Protein AF-A0A699ZS98-F1 (afdb_monomer_lite)

pLDDT: mean 87.46, std 11.77, range [42.22, 98.5]

Organism: Haematococcus lacustris (NCBI:txid44745)

InterPro domains:
  IPR004113 FAD-binding oxidoreductase/transferase, type 4, C-terminal [PF02913] (3-60)
  IPR016164 FAD-linked oxidase-like, C-terminal [SSF55103] (9-68)
  IPR016171 Vanillyl-alcohol oxidase, C-terminal subdomain 2 [G3DSA:1.10.45.10] (22-61)

Sequence (121 aa):
MMEEMCYIVATKHSGSLKGEHGTGRNVAPFVEMEWGNKAYGLMWELKELFDPDFVLNPGVILNKDPDVHIKNLKPSPAASAIVNSNCPSRDVTLTPRQRIAVYREMHRLNTLPDASSAEKT

Secondary structure (DSSP, 8-state):
-HHHHHIIIIIIS---S-SSS--HHHHGGGHHHHHHHHHHHHHHHHHHHH-TT--SSTTSSS-S-TTHHHHTPPP-----TT--S--TTTTTSS-HHHHHHHHHHHHHHHTSPPGGGTT--

Foldseek 3Di:
DLVVVLCCACPVPVHDPDDPDACFLQNQLSVCSNCPPVRLVVVVVVCCVVPVVCPPPHNTNHHPDNCSNPPDDDDQDALDPPQDQDDPCCPVDPHSVVSSVVSRVVVVVVPDPDPVVVPPD

Radius of gyration: 21.03 Å; chains: 1; bounding box: 42×52×54 Å

Structure (mmCIF, N/CA/C/O backbone):
data_AF-A0A699ZS98-F1
#
_entry.id   AF-A0A699ZS98-F1
#
loop_
_atom_site.group_PDB
_atom_site.id
_atom_site.type_symbol
_atom_site.label_atom_id
_atom_site.label_alt_id
_atom_site.label_comp_id
_atom_site.label_asym_id
_atom_site.label_entity_id
_atom_site.label_seq_id
_atom_site.pdbx_PDB_ins_code
_atom_site.Cartn_x
_atom_site.Cartn_y
_atom_site.Cartn_z
_atom_site.occupancy
_atom_site.B_iso_or_equiv
_atom_site.auth_seq_id
_atom_site.auth_comp_id
_atom_site.auth_asym_id
_atom_site.auth_atom_id
_atom_site.pdbx_PDB_model_num
ATOM 1 N N . MET A 1 1 ? 14.593 5.433 5.232 1.00 82.44 1 MET A N 1
ATOM 2 C CA . MET A 1 1 ? 14.177 6.445 4.231 1.00 82.44 1 MET A CA 1
ATOM 3 C C . MET A 1 1 ? 12.662 6.659 4.220 1.00 82.44 1 MET A C 1
ATOM 5 O O . MET A 1 1 ? 12.256 7.792 4.421 1.00 82.44 1 MET A O 1
ATOM 9 N N . MET A 1 2 ? 11.819 5.628 4.029 1.00 91.44 2 MET A N 1
ATOM 10 C CA . MET A 1 2 ? 10.350 5.809 4.053 1.00 91.44 2 MET A CA 1
ATOM 11 C C . MET A 1 2 ? 9.815 6.281 5.409 1.00 91.44 2 MET A C 1
ATOM 13 O O . MET A 1 2 ? 9.041 7.229 5.452 1.00 91.44 2 MET A O 1
ATOM 17 N N . GLU A 1 3 ? 10.258 5.663 6.502 1.00 93.75 3 GLU A N 1
ATOM 18 C CA . GLU A 1 3 ? 9.829 6.018 7.860 1.00 93.75 3 GLU A CA 1
ATOM 19 C C . GLU A 1 3 ? 10.124 7.483 8.211 1.00 93.75 3 GLU A C 1
ATOM 21 O O . GLU A 1 3 ? 9.237 8.206 8.651 1.00 93.75 3 GLU A O 1
ATOM 26 N N . GLU A 1 4 ? 11.341 7.952 7.929 1.00 95.88 4 GLU A N 1
ATOM 27 C CA . GLU A 1 4 ? 11.744 9.345 8.152 1.00 95.88 4 GLU A CA 1
ATOM 28 C C . GLU A 1 4 ? 10.905 10.330 7.325 1.00 95.88 4 GLU A C 1
ATOM 30 O O . GLU A 1 4 ? 10.455 11.351 7.845 1.00 95.88 4 GLU A O 1
ATOM 3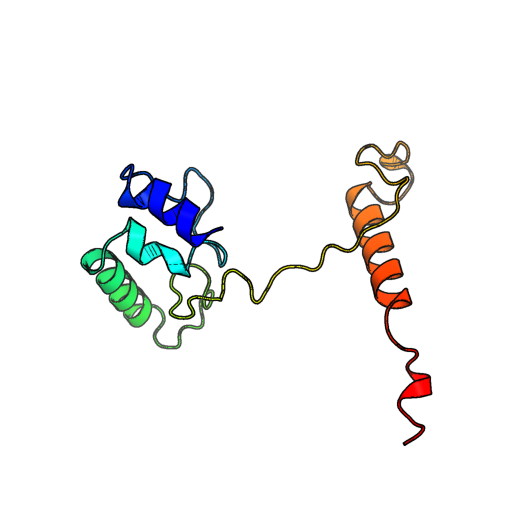5 N N . MET A 1 5 ? 10.637 10.009 6.054 1.00 95.12 5 MET A N 1
ATOM 36 C CA . MET A 1 5 ? 9.749 10.814 5.213 1.00 95.12 5 MET A CA 1
ATOM 37 C C . MET A 1 5 ? 8.336 10.869 5.805 1.00 95.12 5 MET A C 1
ATOM 39 O O . MET A 1 5 ? 7.771 11.956 5.930 1.00 95.12 5 MET A O 1
ATOM 43 N N . CYS A 1 6 ? 7.796 9.724 6.234 1.00 96.12 6 CYS A N 1
ATOM 44 C CA . CYS A 1 6 ? 6.471 9.663 6.843 1.00 96.12 6 CYS A CA 1
ATOM 45 C C . CYS A 1 6 ? 6.414 10.475 8.140 1.00 96.12 6 CYS A C 1
ATOM 47 O O . CYS A 1 6 ? 5.468 11.229 8.333 1.00 96.12 6 CYS A O 1
ATOM 49 N N . TYR A 1 7 ? 7.451 10.406 8.977 1.00 97.00 7 TYR A N 1
ATOM 50 C CA . TYR A 1 7 ? 7.553 11.210 10.193 1.00 97.00 7 TYR A CA 1
ATOM 51 C C . TYR A 1 7 ? 7.568 12.714 9.894 1.00 97.00 7 TYR A C 1
ATOM 53 O O . TYR A 1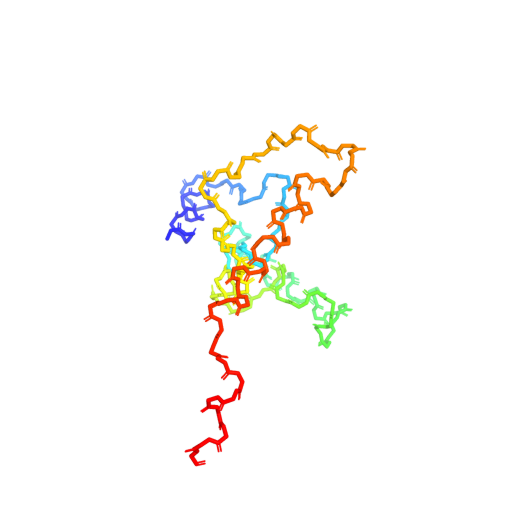 7 ? 6.838 13.485 10.520 1.00 97.00 7 TYR A O 1
ATOM 61 N N . ILE A 1 8 ? 8.372 13.150 8.918 1.00 97.62 8 ILE A N 1
ATOM 62 C CA . ILE A 1 8 ? 8.441 14.563 8.526 1.00 97.62 8 ILE A CA 1
ATOM 63 C C . ILE A 1 8 ? 7.067 15.046 8.048 1.00 97.62 8 ILE A C 1
ATOM 65 O O . ILE A 1 8 ? 6.607 16.104 8.471 1.00 97.62 8 ILE A O 1
ATOM 69 N N . VAL A 1 9 ? 6.396 14.278 7.193 1.00 96.94 9 VAL A N 1
ATOM 70 C CA . VAL A 1 9 ? 5.101 14.678 6.634 1.00 96.94 9 VAL A CA 1
ATOM 71 C C . VAL A 1 9 ? 3.995 14.596 7.687 1.00 96.94 9 VAL A C 1
ATOM 73 O O . VAL A 1 9 ? 3.407 15.624 8.011 1.00 96.94 9 VAL A O 1
ATOM 76 N N . ALA A 1 10 ? 3.730 13.413 8.244 1.00 96.56 10 ALA A N 1
ATOM 77 C CA . ALA A 1 10 ? 2.568 13.156 9.094 1.00 96.56 10 ALA A CA 1
ATOM 78 C C . ALA A 1 10 ? 2.710 13.724 10.507 1.00 96.56 10 ALA A C 1
ATOM 80 O O . ALA A 1 10 ? 1.744 14.234 11.063 1.00 96.56 10 ALA A O 1
ATOM 81 N N . THR A 1 11 ? 3.903 13.655 11.102 1.00 96.06 11 THR A N 1
ATOM 82 C CA . THR A 1 11 ? 4.100 14.056 12.502 1.00 96.06 11 THR A CA 1
ATOM 83 C C . THR A 1 11 ? 4.645 15.472 12.620 1.00 96.06 11 THR A C 1
ATOM 85 O O . THR A 1 11 ? 4.081 16.289 13.340 1.00 96.06 11 THR A O 1
ATOM 88 N N . LYS A 1 12 ? 5.737 15.796 11.917 1.00 97.75 12 LYS A N 1
ATOM 89 C CA . LYS A 1 12 ? 6.389 17.109 12.054 1.00 97.75 12 LYS A CA 1
ATOM 90 C C . LYS A 1 12 ? 5.583 18.235 11.404 1.00 97.75 12 LYS A C 1
ATOM 92 O O . LYS A 1 12 ? 5.584 19.352 11.917 1.00 97.75 12 LYS A O 1
ATOM 97 N N . HIS A 1 13 ? 4.930 17.956 10.278 1.00 97.38 13 HIS A N 1
ATOM 98 C CA . HIS A 1 13 ? 4.182 18.956 9.515 1.00 97.38 13 HIS A CA 1
ATOM 99 C C . HIS A 1 13 ? 2.667 18.725 9.495 1.00 97.38 13 HIS A C 1
ATOM 101 O O . HIS A 1 13 ? 1.963 19.526 8.884 1.00 97.38 13 HIS A O 1
ATOM 107 N N . SER A 1 14 ? 2.162 17.678 10.160 1.00 95.44 14 SER A N 1
ATOM 108 C CA . SER A 1 14 ? 0.731 17.325 10.183 1.00 95.44 14 SER A CA 1
ATOM 109 C C . SER A 1 14 ? 0.102 17.249 8.783 1.00 95.44 14 SER A C 1
ATOM 111 O O . SER A 1 14 ? -1.053 17.619 8.578 1.00 95.44 14 SER A O 1
ATOM 113 N N . GLY A 1 15 ? 0.897 16.834 7.798 1.00 95.06 15 GLY A N 1
ATOM 114 C CA . GLY A 1 15 ? 0.508 16.696 6.404 1.00 95.06 15 GLY A CA 1
ATOM 115 C C . GLY A 1 15 ? -0.060 15.315 6.092 1.00 95.06 15 GLY A C 1
ATOM 116 O O . GLY A 1 15 ? 0.127 14.357 6.838 1.00 95.06 15 GLY A O 1
ATOM 117 N N . SER A 1 16 ? -0.724 15.212 4.941 1.00 95.06 16 SER A N 1
ATOM 118 C CA . SER A 1 16 ? -1.218 13.933 4.433 1.00 95.06 16 SER A CA 1
ATOM 119 C C . SER A 1 16 ? -0.087 13.133 3.784 1.00 95.06 16 SER A C 1
ATOM 121 O O . SER A 1 16 ? 0.631 13.655 2.928 1.00 95.06 16 SER A O 1
ATOM 123 N N . LEU A 1 17 ? 0.028 11.845 4.115 1.00 94.88 17 LEU A N 1
ATOM 124 C CA . LEU A 1 17 ? 0.938 10.912 3.432 1.00 94.88 17 LEU A CA 1
ATOM 125 C C . LEU A 1 17 ? 0.466 10.596 2.005 1.00 94.88 17 LEU A C 1
ATOM 127 O O . LEU A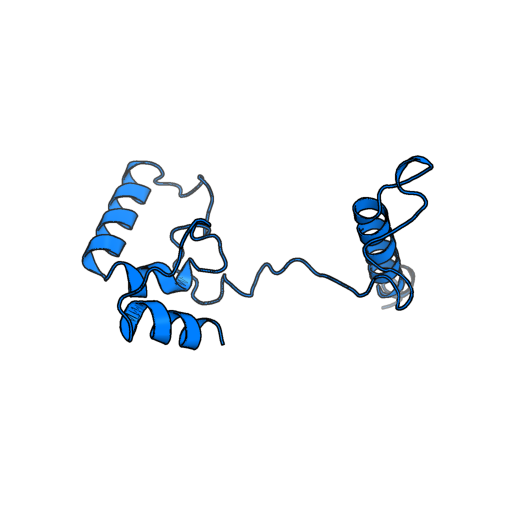 1 17 ? 1.195 9.983 1.223 1.00 94.88 17 LEU A O 1
ATOM 131 N N . LYS A 1 18 ? -0.769 10.987 1.675 1.00 92.81 18 LYS A N 1
ATOM 132 C CA . LYS A 1 18 ? -1.446 10.712 0.409 1.00 92.81 18 LYS A CA 1
ATOM 133 C C . LYS A 1 18 ? -2.139 11.973 -0.103 1.00 92.81 18 LYS A C 1
ATOM 135 O O . LYS A 1 18 ? -3.121 12.422 0.478 1.00 92.81 18 LYS A O 1
ATOM 140 N N . GLY A 1 19 ? -1.648 12.545 -1.201 1.00 86.44 19 GLY A N 1
ATOM 141 C CA . GLY A 1 19 ? -2.331 13.654 -1.881 1.00 86.44 19 GLY A CA 1
ATOM 142 C C . GLY A 1 19 ? -3.496 13.149 -2.734 1.00 86.44 19 GLY A C 1
ATOM 143 O O . GLY A 1 19 ? -4.658 13.378 -2.423 1.00 86.44 19 GLY A O 1
ATOM 144 N N . GLU A 1 20 ? -3.159 12.414 -3.795 1.00 92.56 20 GLU A N 1
ATOM 145 C CA . GLU A 1 20 ? -4.117 11.851 -4.763 1.00 92.56 20 GLU A CA 1
ATOM 146 C C . GLU A 1 20 ? -4.033 10.322 -4.880 1.00 92.56 20 GLU A C 1
ATOM 148 O O . GLU A 1 20 ? -5.008 9.649 -5.216 1.00 92.56 20 GLU A O 1
ATOM 153 N N . HIS A 1 21 ? -2.864 9.751 -4.592 1.00 85.56 21 HIS A N 1
ATOM 154 C CA . HIS A 1 21 ? -2.636 8.314 -4.639 1.00 85.56 21 HIS A CA 1
ATOM 155 C C . HIS A 1 21 ? -2.870 7.712 -3.255 1.00 85.56 21 HIS A C 1
ATOM 157 O O . HIS A 1 21 ? -2.328 8.198 -2.267 1.00 85.56 21 HIS A O 1
ATOM 163 N N . GLY A 1 22 ? -3.698 6.665 -3.187 1.00 89.56 22 GLY A N 1
ATOM 164 C CA . GLY A 1 22 ? -4.052 6.000 -1.932 1.00 89.56 22 GLY A CA 1
ATOM 165 C C . GLY A 1 22 ? -2.880 5.270 -1.265 1.00 89.56 22 GLY A C 1
ATOM 166 O O . GLY A 1 22 ? -1.758 5.257 -1.758 1.00 89.56 22 GLY A O 1
ATOM 167 N N . THR A 1 23 ? -3.165 4.616 -0.138 1.00 94.31 23 THR A N 1
ATOM 168 C CA . THR A 1 23 ? -2.161 3.988 0.734 1.00 94.31 23 THR A CA 1
ATOM 169 C C . THR A 1 23 ? -1.238 3.005 0.004 1.00 94.31 23 THR A C 1
ATOM 171 O O . THR A 1 23 ? -0.018 3.171 -0.011 1.00 94.31 23 THR A O 1
ATOM 174 N N . GLY A 1 24 ? -1.810 1.961 -0.601 1.00 94.06 24 GLY A N 1
ATOM 175 C CA . GLY A 1 24 ? -1.021 0.860 -1.147 1.00 94.06 24 GLY A CA 1
ATOM 176 C C . GLY A 1 24 ? -0.119 0.174 -0.103 1.00 94.06 24 GLY A C 1
ATOM 177 O O . GLY A 1 24 ? 0.025 0.603 1.038 1.00 94.06 24 GLY A O 1
ATOM 178 N N . ARG A 1 25 ? 0.590 -0.884 -0.506 1.00 94.38 25 ARG A N 1
ATOM 179 C CA . ARG A 1 25 ? 1.542 -1.558 0.403 1.00 94.38 25 ARG A CA 1
ATOM 180 C C . ARG A 1 25 ? 2.695 -0.651 0.842 1.00 94.38 25 ARG A C 1
ATOM 182 O O . ARG A 1 25 ? 3.276 -0.876 1.892 1.00 94.38 25 ARG A O 1
ATOM 189 N N . ASN A 1 26 ? 3.022 0.365 0.045 1.00 93.31 26 ASN A N 1
ATOM 190 C CA . ASN A 1 26 ? 4.147 1.248 0.326 1.00 93.31 26 ASN A CA 1
ATOM 191 C C . ASN A 1 26 ? 3.904 2.137 1.556 1.00 93.31 26 ASN A C 1
ATOM 193 O O . ASN A 1 26 ? 4.836 2.394 2.307 1.00 93.31 26 ASN A O 1
ATOM 197 N N . VAL A 1 27 ? 2.661 2.589 1.772 1.00 95.12 27 VAL A N 1
ATOM 198 C CA . VAL A 1 27 ? 2.319 3.482 2.893 1.00 95.12 27 VAL A CA 1
ATOM 199 C C . VAL A 1 27 ? 1.591 2.756 4.026 1.00 95.12 27 VAL A C 1
ATOM 201 O O . VAL A 1 27 ? 1.537 3.282 5.131 1.00 95.12 27 VAL A O 1
ATOM 204 N N . ALA A 1 28 ? 1.065 1.545 3.797 1.00 95.94 28 ALA A N 1
ATOM 205 C CA . ALA A 1 28 ? 0.268 0.797 4.779 1.00 95.94 28 ALA A CA 1
ATOM 206 C C . ALA A 1 28 ? 0.873 0.731 6.201 1.00 95.94 28 ALA A C 1
ATOM 208 O O . ALA A 1 28 ? 0.124 0.991 7.143 1.00 95.94 28 ALA A O 1
ATOM 209 N N . PRO A 1 29 ? 2.191 0.494 6.390 1.00 95.88 29 PRO A N 1
ATOM 210 C CA . PRO A 1 29 ? 2.811 0.493 7.723 1.00 95.88 29 PRO A CA 1
ATOM 211 C C . PRO A 1 29 ? 2.705 1.812 8.492 1.00 95.88 29 PRO A C 1
ATOM 213 O O . PRO A 1 29 ? 2.788 1.825 9.713 1.00 95.88 29 PRO A O 1
ATOM 216 N N . PHE A 1 30 ? 2.547 2.929 7.783 1.00 96.12 30 PHE A N 1
ATOM 217 C CA . PHE A 1 30 ? 2.629 4.279 8.340 1.00 96.12 30 PHE A CA 1
ATOM 218 C C . PHE A 1 30 ? 1.256 4.946 8.474 1.00 96.12 30 PHE A C 1
ATOM 220 O O . PHE A 1 30 ? 1.163 6.094 8.894 1.00 96.12 30 PHE A O 1
ATOM 227 N N . VAL A 1 31 ? 0.170 4.249 8.128 1.00 95.69 31 VAL A N 1
ATOM 228 C CA . VAL A 1 31 ? -1.187 4.816 8.166 1.00 95.69 31 VAL A CA 1
ATOM 229 C C . VAL A 1 31 ? -1.595 5.227 9.578 1.00 95.69 31 VAL A C 1
ATOM 231 O O . VAL A 1 31 ? -2.216 6.271 9.749 1.00 95.69 31 VAL A O 1
ATOM 234 N N . GLU A 1 32 ? -1.215 4.451 10.594 1.00 96.12 32 GLU A N 1
ATOM 235 C CA . GLU A 1 32 ? -1.497 4.803 11.989 1.00 96.12 32 GLU A CA 1
ATOM 236 C C . GLU A 1 32 ? -0.804 6.106 12.410 1.00 96.12 32 GLU A C 1
ATOM 238 O O . GLU A 1 32 ? -1.380 6.882 13.167 1.00 96.12 32 GLU A O 1
ATOM 243 N N . MET A 1 33 ? 0.388 6.393 11.879 1.00 95.56 33 MET A N 1
ATOM 244 C CA . MET A 1 33 ? 1.114 7.637 12.162 1.00 95.56 33 MET A CA 1
ATOM 245 C C . MET A 1 33 ? 0.341 8.872 11.683 1.00 95.56 33 MET A C 1
ATOM 247 O O . MET A 1 33 ? 0.373 9.910 12.336 1.00 95.56 33 MET A O 1
ATOM 251 N N . GLU A 1 34 ? -0.361 8.756 10.556 1.00 94.69 34 GLU A N 1
ATOM 252 C CA . GLU A 1 34 ? -1.176 9.830 9.983 1.00 94.69 34 GLU A CA 1
ATOM 253 C C . GLU A 1 34 ? -2.563 9.925 10.632 1.00 94.69 34 GLU A C 1
ATOM 255 O O . GLU A 1 34 ? -3.063 11.018 10.880 1.00 94.69 34 GLU A O 1
ATOM 260 N N . TRP A 1 35 ? -3.210 8.787 10.892 1.00 94.69 35 TRP A N 1
ATOM 261 C CA . TRP A 1 35 ? -4.594 8.744 11.383 1.00 94.69 35 TRP A CA 1
ATOM 262 C C . TRP A 1 35 ? -4.697 8.833 12.908 1.00 94.69 35 TRP A C 1
ATOM 264 O O . TRP A 1 35 ? -5.748 9.183 13.450 1.00 94.69 35 TRP A O 1
ATOM 274 N N . GLY A 1 36 ? -3.617 8.499 13.607 1.00 95.69 36 GLY A N 1
ATOM 275 C CA . GLY A 1 36 ? -3.611 8.266 15.039 1.00 95.69 36 GLY A CA 1
ATOM 276 C C . GLY A 1 36 ? -4.283 6.945 15.423 1.00 95.69 36 GLY A C 1
ATOM 277 O O . GLY A 1 36 ? -5.104 6.376 14.697 1.00 95.69 36 GLY A O 1
ATOM 278 N N . ASN A 1 37 ? -3.964 6.480 16.630 1.00 97.00 37 ASN A N 1
ATOM 279 C CA . ASN A 1 37 ? -4.388 5.175 17.134 1.00 97.00 37 ASN A CA 1
ATOM 280 C C . ASN A 1 37 ? -5.919 4.991 17.147 1.00 97.00 37 ASN A C 1
ATOM 282 O O . ASN A 1 37 ? -6.421 3.938 16.765 1.00 97.00 37 ASN A O 1
ATOM 286 N N . LYS A 1 38 ? -6.679 6.035 17.510 1.00 98.00 38 LYS A N 1
ATOM 287 C CA . LYS A 1 38 ? -8.146 5.956 17.595 1.00 98.00 38 LYS A CA 1
ATOM 288 C C . LYS A 1 38 ? -8.798 5.691 16.237 1.00 98.00 38 LYS A C 1
ATOM 290 O O . LYS A 1 38 ? -9.628 4.795 16.122 1.00 98.00 38 LYS A O 1
ATOM 295 N N . ALA A 1 39 ? -8.453 6.478 15.219 1.00 97.38 39 ALA A N 1
ATOM 296 C CA . ALA A 1 39 ? -9.046 6.310 13.897 1.00 97.38 39 ALA A CA 1
ATOM 297 C C . ALA A 1 39 ? -8.524 5.036 13.220 1.00 97.38 39 ALA A C 1
ATOM 299 O O . ALA A 1 39 ? -9.292 4.331 12.575 1.00 97.38 39 ALA A O 1
ATOM 300 N N . TYR A 1 40 ? -7.253 4.688 13.432 1.00 97.38 40 TYR A N 1
ATOM 301 C CA . TYR A 1 40 ? -6.693 3.422 12.969 1.00 97.38 40 TYR A CA 1
ATOM 302 C C . TYR A 1 40 ? -7.422 2.199 13.555 1.00 97.38 40 TYR A C 1
ATOM 304 O O . TYR A 1 40 ? -7.784 1.296 12.802 1.00 97.38 40 TYR A O 1
ATOM 312 N N . GLY A 1 41 ? -7.712 2.199 14.861 1.00 98.12 41 GLY A N 1
ATOM 313 C CA . GLY A 1 41 ? -8.482 1.144 15.529 1.00 98.12 41 GLY A CA 1
ATOM 314 C C . GLY A 1 41 ? -9.901 0.999 14.974 1.00 98.12 41 GLY A C 1
ATOM 315 O O . GLY A 1 41 ? -10.296 -0.098 14.590 1.00 98.12 41 GLY A O 1
ATOM 316 N N . LEU A 1 42 ? -10.622 2.114 14.809 1.00 98.50 42 LEU A N 1
ATOM 317 C CA . LEU A 1 42 ? -11.963 2.112 14.205 1.00 98.50 42 LEU A CA 1
ATOM 318 C C . LEU A 1 42 ? -11.970 1.515 12.790 1.00 98.50 42 LEU A C 1
ATOM 320 O O . LEU A 1 42 ? -12.912 0.828 12.401 1.00 98.50 42 LEU A O 1
ATOM 324 N N . MET A 1 43 ? -10.918 1.755 12.007 1.00 98.06 43 MET A N 1
ATOM 325 C CA . MET A 1 43 ? -10.810 1.196 10.659 1.00 98.06 43 MET A CA 1
ATOM 326 C C . MET A 1 43 ? -10.532 -0.314 10.671 1.00 98.06 43 MET A C 1
ATOM 328 O O . MET A 1 43 ? -10.983 -1.008 9.759 1.00 98.06 43 MET A O 1
ATOM 332 N N . TRP A 1 44 ? -9.845 -0.835 11.692 1.00 97.75 44 TRP A N 1
ATOM 333 C CA . TRP A 1 44 ? -9.711 -2.280 11.905 1.00 97.75 44 TRP A CA 1
ATOM 334 C C . TRP A 1 44 ? -11.032 -2.928 12.315 1.00 97.75 44 TRP A C 1
ATOM 336 O O . TRP A 1 44 ? -11.402 -3.930 11.712 1.00 97.75 44 TRP A O 1
ATOM 346 N N . GLU A 1 45 ? -11.778 -2.325 13.243 1.00 98.31 45 GLU A N 1
ATOM 347 C CA . GLU A 1 45 ? -13.121 -2.800 13.616 1.00 98.31 45 GLU A CA 1
ATOM 348 C C . GLU A 1 45 ? -14.049 -2.844 12.393 1.00 98.31 45 GLU A C 1
ATOM 350 O O . GLU A 1 45 ? -14.736 -3.834 12.143 1.00 98.31 45 GLU A O 1
ATOM 355 N N . LEU A 1 46 ? -14.016 -1.790 11.569 1.00 98.19 46 LEU A N 1
ATOM 356 C CA . LEU A 1 46 ? -14.769 -1.739 10.320 1.00 98.19 46 LEU A CA 1
ATOM 357 C C . LEU A 1 46 ? -14.340 -2.852 9.354 1.00 98.19 46 LEU A C 1
ATOM 359 O O . LEU A 1 46 ? -1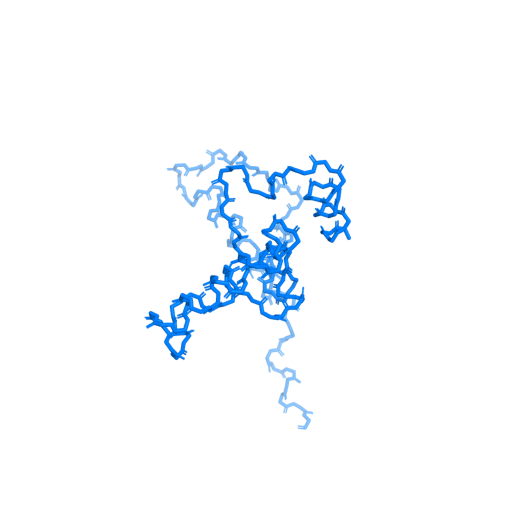5.185 -3.499 8.738 1.00 98.19 46 LEU A O 1
ATOM 363 N N . LYS A 1 47 ? -13.032 -3.089 9.208 1.00 97.81 47 LYS A N 1
ATOM 364 C CA . LYS A 1 47 ? -12.509 -4.146 8.338 1.00 97.81 47 LYS A CA 1
ATOM 365 C C . LYS A 1 47 ? -12.988 -5.524 8.791 1.00 97.81 47 LYS A C 1
ATOM 367 O O . LYS A 1 47 ? -13.424 -6.295 7.945 1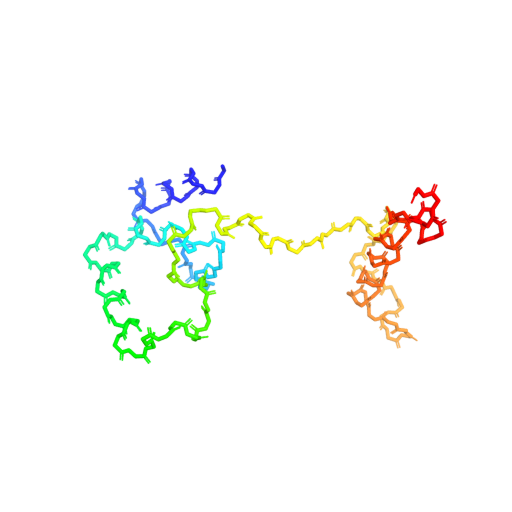.00 97.81 47 LYS A O 1
ATOM 372 N N . GLU A 1 48 ? -12.935 -5.803 10.087 1.00 97.62 48 GLU A N 1
ATOM 373 C CA . GLU A 1 48 ? -13.365 -7.074 10.678 1.00 97.62 48 GLU A CA 1
ATOM 374 C C . GLU A 1 48 ? -14.872 -7.306 10.524 1.00 97.62 48 GLU A C 1
ATOM 376 O O . GLU A 1 48 ? -15.297 -8.426 10.252 1.00 97.62 48 GLU A O 1
ATOM 381 N N . LEU A 1 49 ? -15.682 -6.248 10.620 1.00 98.31 49 LEU A N 1
ATOM 382 C CA . LEU A 1 49 ? -17.132 -6.348 10.452 1.00 98.31 49 LEU A CA 1
ATOM 383 C C . LEU A 1 49 ? -17.541 -6.707 9.014 1.00 98.31 49 LEU A C 1
ATOM 385 O O . LEU A 1 49 ? -18.490 -7.463 8.812 1.00 98.31 49 LEU A O 1
ATOM 389 N N . PHE A 1 50 ? -16.854 -6.146 8.015 1.00 98.06 50 PHE A N 1
ATOM 390 C CA . PHE A 1 50 ? -17.194 -6.332 6.599 1.00 98.06 50 PHE A CA 1
ATOM 391 C C . PHE A 1 50 ? -16.417 -7.464 5.911 1.00 98.06 50 PHE A C 1
ATOM 393 O O . PHE A 1 50 ? -16.874 -7.978 4.892 1.00 98.06 50 PHE A O 1
ATOM 400 N N . ASP A 1 51 ? -15.243 -7.832 6.422 1.00 98.12 51 ASP A N 1
ATOM 401 C CA . ASP A 1 51 ? -14.359 -8.856 5.858 1.00 98.12 51 ASP A CA 1
ATOM 402 C C . ASP A 1 51 ? -13.641 -9.629 6.983 1.00 98.12 51 ASP A C 1
ATOM 404 O O . ASP A 1 51 ? -12.432 -9.452 7.178 1.00 98.12 51 ASP A O 1
ATOM 408 N N . PRO A 1 52 ? -14.378 -10.469 7.738 1.00 97.25 52 PRO A N 1
ATOM 409 C CA . PRO A 1 52 ? -13.856 -11.175 8.914 1.00 97.25 52 PRO A CA 1
ATOM 410 C C . PRO A 1 52 ? -12.721 -12.155 8.585 1.00 97.25 52 PRO A C 1
ATOM 412 O O . PRO A 1 52 ? -11.853 -12.395 9.421 1.00 97.25 52 PRO A O 1
ATOM 415 N N . ASP A 1 53 ? -12.691 -12.678 7.357 1.00 97.25 53 ASP A N 1
ATOM 416 C CA . ASP A 1 53 ? -11.646 -13.587 6.869 1.00 97.25 53 ASP A CA 1
ATOM 417 C C . ASP A 1 53 ? -10.488 -12.845 6.168 1.00 97.25 53 ASP A C 1
ATOM 419 O O . ASP A 1 53 ? -9.544 -13.466 5.676 1.00 97.25 53 ASP A O 1
ATOM 423 N N . PHE A 1 54 ? -10.541 -11.508 6.112 1.00 95.94 54 PHE A N 1
ATOM 424 C CA . PHE A 1 54 ? -9.528 -10.630 5.516 1.00 95.94 54 PHE A CA 1
ATOM 425 C C . PHE A 1 54 ? -9.169 -10.946 4.046 1.00 95.94 54 PHE A C 1
ATOM 427 O O . PHE A 1 54 ? -8.025 -10.753 3.616 1.00 95.94 54 PHE A O 1
ATOM 434 N N . VAL A 1 55 ? -10.136 -11.397 3.244 1.00 97.31 55 VAL A N 1
ATOM 435 C CA . VAL A 1 55 ? -9.929 -11.819 1.846 1.00 97.31 55 VAL A CA 1
ATOM 436 C C . VAL A 1 55 ? -9.829 -10.622 0.893 1.00 97.31 55 VAL A C 1
ATOM 438 O O . VAL A 1 55 ? -9.139 -10.671 -0.130 1.00 97.31 55 VAL A O 1
ATOM 441 N N . LEU A 1 56 ? -10.491 -9.509 1.213 1.00 96.31 56 LEU A N 1
ATOM 442 C CA . LEU A 1 56 ? -10.553 -8.335 0.349 1.00 96.31 56 LEU A CA 1
ATOM 443 C C . LEU A 1 56 ? -9.280 -7.487 0.467 1.00 96.31 56 LEU A C 1
ATOM 445 O O . LEU A 1 56 ? -9.114 -6.683 1.389 1.00 96.31 56 LEU A O 1
ATOM 449 N N . ASN A 1 57 ? -8.419 -7.616 -0.544 1.00 93.56 57 ASN A N 1
ATOM 450 C CA . ASN A 1 57 ? -7.211 -6.812 -0.754 1.00 93.56 57 ASN A CA 1
ATOM 451 C C . ASN A 1 57 ? -6.218 -6.841 0.435 1.00 93.56 57 ASN A C 1
ATOM 453 O O . ASN A 1 57 ? -5.904 -5.793 1.019 1.00 93.56 57 ASN A O 1
ATOM 457 N N . PRO A 1 58 ? -5.705 -8.032 0.802 1.00 93.56 58 PRO A N 1
ATOM 458 C CA . PRO A 1 58 ? -4.914 -8.228 2.011 1.00 93.56 58 PRO A CA 1
ATOM 459 C C . PRO A 1 58 ? -3.616 -7.413 1.999 1.00 93.56 58 PRO A C 1
ATOM 461 O O . PRO A 1 58 ? -2.830 -7.421 1.039 1.00 93.56 58 PRO A O 1
ATOM 464 N N . GLY A 1 59 ? -3.397 -6.706 3.108 1.00 91.88 59 GLY A N 1
ATOM 465 C CA . GLY A 1 59 ? -2.163 -5.990 3.409 1.00 91.88 59 GLY A CA 1
ATOM 466 C C . GLY A 1 59 ? -1.922 -4.697 2.625 1.00 91.88 59 GLY A C 1
ATOM 467 O O . GLY A 1 59 ? -0.790 -4.216 2.620 1.00 91.88 59 GLY A O 1
ATOM 468 N N . VAL A 1 60 ? -2.933 -4.148 1.936 1.00 93.94 60 VAL A N 1
ATOM 469 C CA . VAL A 1 60 ? -2.778 -2.970 1.054 1.00 93.94 60 VAL A CA 1
ATOM 470 C C . VAL A 1 60 ? -3.162 -1.642 1.701 1.00 93.94 60 VAL A C 1
ATOM 472 O O . VAL A 1 60 ? -2.555 -0.630 1.375 1.00 93.94 60 VAL A O 1
ATOM 475 N N . ILE A 1 61 ? -4.168 -1.610 2.573 1.00 93.38 61 ILE A N 1
ATOM 476 C CA . ILE A 1 61 ? -4.581 -0.373 3.264 1.00 93.38 61 ILE A CA 1
ATOM 477 C C . ILE A 1 61 ? -4.226 -0.477 4.738 1.00 93.38 61 ILE A C 1
ATOM 479 O O . ILE A 1 61 ? -3.471 0.340 5.250 1.00 93.38 61 ILE A O 1
ATOM 483 N N . LEU A 1 62 ? -4.751 -1.511 5.389 1.00 95.62 62 LEU A N 1
ATOM 484 C CA . LEU A 1 62 ? -4.422 -1.870 6.756 1.00 95.62 62 LEU A CA 1
ATOM 485 C C . LEU A 1 62 ? -3.466 -3.054 6.715 1.00 95.62 62 LEU A C 1
ATOM 487 O O . LEU A 1 62 ? -3.719 -4.045 6.020 1.00 95.62 62 LEU A O 1
ATOM 491 N N . ASN A 1 63 ? -2.347 -2.932 7.417 1.00 95.31 63 ASN A N 1
ATOM 492 C CA . ASN A 1 63 ? -1.369 -3.997 7.505 1.00 95.31 63 ASN A CA 1
ATOM 493 C C . ASN A 1 63 ? -0.599 -3.902 8.822 1.00 95.31 63 ASN A C 1
ATOM 495 O O . ASN A 1 63 ? -0.155 -2.823 9.196 1.00 95.31 63 ASN A O 1
ATOM 499 N N . LYS A 1 64 ? -0.447 -5.039 9.506 1.00 93.56 64 LYS A N 1
ATOM 500 C CA . LYS A 1 64 ? 0.321 -5.153 10.754 1.00 93.56 64 LYS A CA 1
ATOM 501 C C . LYS A 1 64 ? 1.800 -5.473 10.510 1.00 93.56 64 LYS A C 1
ATOM 503 O O . LYS A 1 64 ? 2.584 -5.443 11.447 1.00 93.56 64 LYS A O 1
ATOM 508 N N . ASP A 1 65 ? 2.177 -5.794 9.274 1.00 95.31 65 ASP A N 1
ATOM 509 C CA . ASP A 1 65 ? 3.559 -6.041 8.877 1.00 95.31 65 ASP A CA 1
ATOM 510 C C . ASP A 1 65 ? 4.295 -4.710 8.613 1.00 95.31 65 ASP A C 1
ATOM 512 O O . ASP A 1 65 ? 4.013 -4.065 7.593 1.00 95.31 65 ASP A O 1
ATOM 516 N N . PRO A 1 66 ? 5.246 -4.297 9.478 1.00 94.12 66 PRO A N 1
ATOM 517 C CA . PRO A 1 66 ? 5.958 -3.025 9.324 1.00 94.12 66 PRO A CA 1
ATOM 518 C C . PRO A 1 66 ? 6.807 -2.981 8.043 1.00 94.12 66 PRO A C 1
ATOM 520 O O . PRO A 1 66 ? 7.023 -1.921 7.452 1.00 94.12 66 PRO A O 1
ATOM 523 N N . ASP A 1 67 ? 7.212 -4.147 7.541 1.00 94.75 67 ASP A N 1
ATOM 524 C CA . ASP A 1 67 ? 8.129 -4.284 6.413 1.00 94.75 67 ASP A CA 1
ATOM 525 C C . ASP A 1 67 ? 7.408 -4.558 5.083 1.00 94.75 67 ASP A C 1
ATOM 527 O O . ASP A 1 67 ? 8.051 -4.784 4.055 1.00 94.75 67 ASP A O 1
ATOM 531 N N . VAL A 1 68 ? 6.067 -4.527 5.034 1.00 94.25 68 VAL A N 1
ATOM 532 C CA . VAL A 1 68 ? 5.336 -4.852 3.789 1.00 94.25 68 VAL A CA 1
ATOM 533 C C . VAL A 1 68 ? 5.727 -3.935 2.619 1.00 94.25 68 VAL A C 1
ATOM 535 O O . VAL A 1 68 ? 5.700 -4.357 1.458 1.00 94.25 68 VAL A O 1
ATOM 538 N N . HIS A 1 69 ? 6.150 -2.706 2.921 1.00 93.44 69 HIS A N 1
ATOM 539 C CA . HIS A 1 69 ? 6.574 -1.708 1.946 1.00 93.44 69 HIS A CA 1
ATOM 540 C C . HIS A 1 69 ? 7.847 -2.102 1.167 1.00 93.44 69 HIS A C 1
ATOM 542 O O . HIS A 1 69 ? 8.089 -1.549 0.095 1.00 93.44 69 HIS A O 1
ATOM 548 N N . ILE A 1 70 ? 8.615 -3.097 1.638 1.00 93.50 70 ILE A N 1
ATOM 549 C CA . ILE A 1 70 ? 9.842 -3.588 0.979 1.00 93.50 70 ILE A CA 1
ATOM 550 C C . ILE A 1 70 ? 9.774 -5.047 0.499 1.00 93.50 70 ILE A C 1
ATOM 552 O O . ILE A 1 70 ? 10.570 -5.441 -0.350 1.00 93.50 70 ILE A O 1
ATOM 556 N N . LYS A 1 71 ? 8.821 -5.859 0.977 1.00 91.25 71 LYS A N 1
ATOM 557 C CA . LYS A 1 71 ? 8.783 -7.310 0.684 1.00 91.25 71 LYS A CA 1
ATOM 558 C C . LYS A 1 71 ? 8.379 -7.672 -0.747 1.00 91.25 71 LYS A C 1
ATOM 560 O O . LYS A 1 71 ? 8.817 -8.691 -1.265 1.00 91.25 71 LYS A O 1
ATOM 565 N N . ASN A 1 72 ? 7.542 -6.858 -1.390 1.00 85.88 72 ASN A N 1
ATOM 566 C CA . ASN A 1 72 ? 6.909 -7.191 -2.676 1.00 85.88 72 ASN A CA 1
ATOM 567 C C . ASN A 1 72 ? 7.288 -6.210 -3.791 1.00 85.88 72 ASN A C 1
ATOM 569 O O . ASN A 1 72 ? 6.463 -5.847 -4.635 1.00 85.88 72 ASN A O 1
ATOM 573 N N . LEU A 1 73 ? 8.530 -5.728 -3.768 1.00 87.50 73 LEU A N 1
ATOM 574 C CA . LEU A 1 73 ? 9.019 -4.811 -4.785 1.00 87.50 73 LEU A CA 1
ATOM 575 C C . LEU A 1 73 ? 9.128 -5.531 -6.126 1.00 87.50 73 LEU A C 1
ATOM 577 O O . LEU A 1 73 ? 9.793 -6.557 -6.257 1.00 87.50 73 LEU A O 1
ATOM 581 N N . LYS A 1 74 ? 8.476 -4.962 -7.143 1.00 82.31 74 LYS A N 1
ATOM 582 C CA . LYS A 1 74 ? 8.591 -5.454 -8.512 1.00 82.31 74 LYS A CA 1
ATOM 583 C C . LYS A 1 74 ? 10.054 -5.324 -8.954 1.00 82.31 74 LYS A C 1
ATOM 585 O O . LYS A 1 74 ? 10.549 -4.195 -9.013 1.00 82.31 74 LYS A O 1
ATOM 590 N N . PRO A 1 75 ? 10.726 -6.428 -9.327 1.00 78.31 75 PRO A N 1
ATOM 591 C CA . PRO A 1 75 ? 12.068 -6.353 -9.876 1.00 78.31 75 PRO A CA 1
ATOM 592 C C . PRO A 1 75 ? 12.071 -5.452 -11.109 1.00 78.31 75 PRO A C 1
ATOM 594 O O . PRO A 1 75 ? 11.218 -5.568 -11.994 1.00 78.31 75 PRO A O 1
ATOM 597 N N . SER A 1 76 ? 13.039 -4.547 -11.173 1.00 78.19 76 SER A N 1
ATOM 598 C CA . SER A 1 76 ? 13.239 -3.675 -12.326 1.00 78.19 76 SER A CA 1
ATOM 599 C C . SER A 1 76 ? 14.689 -3.782 -12.791 1.00 78.19 76 SER A C 1
ATOM 601 O O . SER A 1 76 ? 15.455 -2.837 -12.590 1.00 78.19 76 SER A O 1
ATOM 603 N N . PRO A 1 77 ? 15.082 -4.917 -13.402 1.00 79.12 77 PRO A N 1
ATOM 604 C CA . PRO A 1 77 ? 16.418 -5.053 -13.961 1.00 79.12 77 PRO A CA 1
ATOM 605 C C . PRO A 1 77 ? 16.657 -3.987 -15.038 1.00 79.12 77 PRO A C 1
ATOM 607 O O . PRO A 1 77 ? 15.720 -3.426 -15.631 1.00 79.12 77 PRO A O 1
ATOM 610 N N . ALA A 1 78 ? 17.926 -3.678 -15.279 1.00 76.12 78 ALA A N 1
ATOM 611 C CA . ALA A 1 78 ? 18.298 -2.814 -16.386 1.00 76.12 78 ALA A CA 1
ATOM 612 C C . ALA A 1 78 ? 17.939 -3.514 -17.708 1.00 76.12 78 ALA A C 1
ATOM 614 O O . ALA A 1 78 ? 18.203 -4.700 -17.878 1.00 76.12 78 ALA A O 1
ATOM 615 N N . ALA A 1 79 ? 17.303 -2.795 -18.636 1.00 71.12 79 ALA A N 1
ATOM 616 C CA . ALA A 1 79 ? 16.979 -3.346 -19.952 1.00 71.12 79 ALA A CA 1
ATOM 617 C C . ALA A 1 79 ? 18.225 -3.364 -20.858 1.00 71.12 79 ALA A C 1
ATOM 619 O O . ALA A 1 79 ? 18.605 -4.404 -21.380 1.00 71.12 79 ALA A O 1
ATOM 620 N N . SER A 1 80 ? 18.850 -2.199 -21.054 1.00 71.81 80 SER A N 1
ATOM 621 C CA . SER A 1 80 ? 20.117 -1.988 -21.768 1.00 71.81 80 SER A CA 1
ATOM 622 C C . SER A 1 80 ? 20.504 -0.511 -21.633 1.00 71.81 80 SER A C 1
ATOM 624 O O . SER A 1 80 ? 19.620 0.338 -21.509 1.00 71.81 80 SER A O 1
ATOM 626 N N . ALA A 1 81 ? 21.799 -0.190 -21.695 1.00 75.38 81 ALA A N 1
ATOM 627 C CA . ALA A 1 81 ? 22.295 1.190 -21.637 1.00 75.38 81 ALA A CA 1
ATOM 628 C C . ALA A 1 81 ? 21.782 2.082 -22.788 1.00 75.38 81 ALA A C 1
ATOM 630 O O . ALA A 1 81 ? 21.767 3.302 -22.663 1.00 75.38 81 ALA A O 1
ATOM 631 N N . ILE A 1 82 ? 21.352 1.481 -23.904 1.00 72.31 82 ILE A N 1
ATOM 632 C CA . ILE A 1 82 ? 20.928 2.198 -25.120 1.00 72.31 82 ILE A CA 1
ATOM 633 C C . ILE A 1 82 ? 19.402 2.423 -25.143 1.00 72.31 82 ILE A C 1
ATOM 635 O O . ILE A 1 82 ? 18.892 3.247 -25.901 1.00 72.31 82 ILE A O 1
ATOM 639 N N . VAL A 1 83 ? 18.639 1.704 -24.313 1.00 66.25 83 VAL A N 1
ATOM 640 C CA . VAL A 1 83 ? 17.171 1.762 -24.330 1.00 66.25 83 VAL A CA 1
ATOM 641 C C . VAL A 1 83 ? 16.686 2.994 -23.567 1.00 66.25 83 VAL A C 1
ATOM 643 O O . VAL A 1 83 ? 16.754 3.048 -22.342 1.00 66.25 83 VAL A O 1
ATOM 646 N N . ASN A 1 84 ? 16.141 3.966 -24.299 1.00 64.06 84 ASN A N 1
ATOM 647 C CA . ASN A 1 84 ? 15.467 5.143 -23.751 1.00 64.06 84 ASN A CA 1
ATOM 648 C C . ASN A 1 84 ? 13.936 5.055 -23.951 1.00 64.06 84 ASN A C 1
ATOM 650 O O . ASN A 1 84 ? 13.419 4.159 -24.623 1.00 64.06 84 ASN A O 1
ATOM 654 N N . SER A 1 85 ? 13.185 5.974 -23.339 1.00 61.41 85 SER A N 1
ATOM 655 C CA . SER A 1 85 ? 11.714 6.002 -23.382 1.00 61.41 85 SER A CA 1
ATOM 656 C C . SER A 1 85 ? 11.120 6.352 -24.756 1.00 61.41 85 SER A C 1
ATOM 658 O O . SER A 1 85 ? 9.928 6.121 -24.973 1.00 61.41 85 SER A O 1
ATOM 660 N N . ASN A 1 86 ? 11.929 6.855 -25.693 1.00 68.31 86 ASN A N 1
ATOM 661 C CA . ASN A 1 86 ? 11.498 7.380 -26.986 1.00 68.31 86 ASN A CA 1
ATOM 662 C C . ASN A 1 86 ? 11.962 6.456 -28.119 1.00 68.31 86 ASN A C 1
ATOM 664 O O . ASN A 1 86 ? 12.945 6.717 -28.807 1.00 68.31 86 ASN A O 1
ATOM 668 N N . CYS A 1 87 ? 11.242 5.350 -28.318 1.00 69.94 87 CYS A N 1
ATOM 669 C CA . CYS A 1 87 ? 11.543 4.403 -29.390 1.00 69.94 87 CYS A CA 1
ATOM 670 C C . CYS A 1 87 ? 10.818 4.808 -30.694 1.00 69.94 87 CYS A C 1
ATOM 672 O O . CYS A 1 87 ? 9.583 4.821 -30.699 1.00 69.94 87 CYS A O 1
ATOM 674 N N . PRO A 1 88 ? 11.535 5.085 -31.803 1.00 73.94 88 PRO A N 1
ATOM 675 C CA . PRO A 1 88 ? 10.931 5.514 -33.071 1.00 73.94 88 PRO A CA 1
ATOM 676 C C . PRO A 1 88 ? 10.107 4.415 -33.760 1.00 73.94 88 PRO A C 1
ATOM 678 O O . PRO A 1 88 ? 9.325 4.701 -34.657 1.00 73.94 88 PRO A O 1
ATOM 681 N N . SER A 1 89 ? 10.225 3.157 -33.324 1.00 76.50 89 SER A N 1
ATOM 682 C CA . SER A 1 89 ? 9.475 2.020 -33.871 1.00 76.50 89 SER A CA 1
ATOM 683 C C . SER A 1 89 ? 8.150 1.745 -33.145 1.00 76.50 89 SER A C 1
ATOM 685 O O . SER A 1 89 ? 7.668 0.608 -33.187 1.00 76.50 89 SER A O 1
ATOM 687 N N . ARG A 1 90 ? 7.595 2.738 -32.430 1.00 75.88 90 ARG A N 1
ATOM 688 C CA . ARG A 1 90 ? 6.389 2.599 -31.593 1.00 75.88 90 ARG A CA 1
ATOM 689 C C . ARG A 1 90 ? 5.217 1.958 -32.339 1.00 75.88 90 ARG A C 1
ATOM 691 O O . ARG A 1 90 ? 4.558 1.111 -31.749 1.00 75.88 90 ARG A O 1
ATOM 698 N N . ASP A 1 91 ? 5.019 2.337 -33.600 1.00 80.75 91 ASP A N 1
ATOM 699 C CA . ASP A 1 91 ? 3.857 1.935 -34.407 1.00 80.75 91 ASP A CA 1
ATOM 700 C C . ASP A 1 91 ? 4.187 0.855 -35.455 1.00 80.75 91 ASP A C 1
ATOM 702 O O . ASP A 1 91 ? 3.348 0.492 -36.269 1.00 80.75 91 ASP A O 1
ATOM 706 N N . VAL A 1 92 ? 5.414 0.322 -35.436 1.00 83.81 92 VAL A N 1
ATOM 707 C CA . VAL A 1 92 ? 5.874 -0.715 -36.383 1.00 83.81 92 VAL A CA 1
ATOM 708 C C . VAL A 1 92 ? 5.976 -2.089 -35.708 1.00 83.81 92 VAL A C 1
ATOM 710 O O . VAL A 1 92 ? 5.905 -3.121 -36.365 1.00 83.81 92 VAL A O 1
ATOM 713 N N . THR A 1 93 ? 6.171 -2.126 -34.387 1.00 85.69 93 THR A N 1
ATOM 714 C CA . THR A 1 93 ? 6.430 -3.355 -33.608 1.00 85.69 93 THR A CA 1
ATOM 715 C C . THR A 1 93 ? 5.876 -3.202 -32.178 1.00 85.69 93 THR A C 1
ATOM 717 O O . THR A 1 93 ? 4.875 -2.523 -31.974 1.00 85.69 93 THR A O 1
ATOM 720 N N . LEU A 1 94 ? 6.512 -3.802 -31.159 1.00 85.44 94 LEU A N 1
ATOM 721 C CA . LEU A 1 94 ? 6.182 -3.557 -29.752 1.00 85.44 94 LEU A CA 1
ATOM 722 C C . LEU A 1 94 ? 6.390 -2.085 -29.367 1.00 85.44 94 LEU A C 1
ATOM 724 O O . LEU A 1 94 ? 7.424 -1.484 -29.696 1.00 85.44 94 LEU A O 1
ATOM 728 N N . THR A 1 95 ? 5.463 -1.560 -28.560 1.00 84.75 95 THR A N 1
ATOM 729 C CA . THR A 1 95 ? 5.578 -0.226 -27.952 1.00 84.75 95 THR A CA 1
ATOM 730 C C . THR A 1 95 ? 6.842 -0.126 -27.082 1.00 84.75 95 THR A C 1
ATOM 732 O O . THR A 1 95 ? 7.308 -1.146 -26.561 1.00 84.75 95 THR A O 1
ATOM 735 N N . PRO A 1 96 ? 7.389 1.085 -26.836 1.00 82.00 96 PRO A N 1
ATOM 736 C CA . PRO A 1 96 ? 8.569 1.251 -25.982 1.00 82.00 96 PRO A CA 1
ATOM 737 C C . PRO A 1 96 ? 8.444 0.543 -24.620 1.00 82.00 96 PRO A C 1
ATOM 739 O O . PRO A 1 96 ? 9.374 -0.133 -24.185 1.00 82.00 96 PRO A O 1
ATOM 742 N N . ARG A 1 97 ? 7.269 0.618 -23.971 1.00 82.81 97 ARG A N 1
ATOM 743 C CA . ARG A 1 97 ? 7.019 -0.042 -22.675 1.00 82.81 97 ARG A CA 1
ATOM 744 C C . ARG A 1 97 ? 7.028 -1.565 -22.781 1.00 82.81 97 ARG A C 1
ATOM 746 O O . ARG A 1 97 ? 7.637 -2.219 -21.938 1.00 82.81 97 ARG A O 1
ATOM 753 N N . GLN A 1 98 ? 6.379 -2.124 -23.803 1.00 86.19 98 GLN A N 1
ATOM 754 C CA . GLN A 1 98 ? 6.376 -3.571 -24.040 1.00 86.19 98 GLN A CA 1
ATOM 755 C C . GLN A 1 98 ? 7.790 -4.078 -24.339 1.00 86.19 98 GLN A C 1
ATOM 757 O O . GLN A 1 98 ? 8.204 -5.094 -23.794 1.00 86.19 98 GLN A O 1
ATOM 762 N N . ARG A 1 99 ? 8.569 -3.333 -25.130 1.00 85.25 99 ARG A N 1
ATOM 763 C CA . ARG A 1 99 ? 9.966 -3.666 -25.429 1.00 85.25 99 ARG A CA 1
ATOM 764 C C . ARG A 1 99 ? 10.835 -3.658 -24.173 1.00 85.25 99 ARG A C 1
ATOM 766 O O . ARG A 1 99 ? 11.544 -4.627 -23.936 1.00 85.25 99 ARG A O 1
ATOM 773 N N . ILE A 1 100 ? 10.745 -2.618 -23.339 1.00 82.62 100 ILE A N 1
ATOM 774 C CA . ILE A 1 100 ? 11.459 -2.561 -22.051 1.00 82.62 100 ILE A CA 1
ATOM 775 C C . ILE A 1 100 ? 11.098 -3.769 -21.180 1.00 82.62 100 ILE A C 1
ATOM 777 O O . ILE A 1 100 ? 11.987 -4.362 -20.577 1.00 82.62 100 ILE A O 1
ATOM 781 N N . ALA A 1 101 ? 9.820 -4.157 -21.128 1.00 85.69 101 ALA A N 1
ATOM 782 C CA . ALA A 1 101 ? 9.393 -5.334 -20.377 1.00 85.69 101 ALA A CA 1
ATOM 783 C C . ALA A 1 101 ? 10.033 -6.630 -20.912 1.00 85.69 101 ALA A C 1
ATOM 785 O O . ALA A 1 101 ? 10.564 -7.401 -20.119 1.00 85.69 101 ALA A O 1
ATOM 786 N N . VAL A 1 102 ? 10.055 -6.829 -22.236 1.00 87.50 102 VAL A N 1
ATOM 787 C CA . VAL A 1 102 ? 10.695 -7.997 -22.871 1.00 87.50 102 VAL A CA 1
ATOM 788 C C . VAL A 1 102 ? 12.201 -8.031 -22.604 1.00 87.50 102 VAL A C 1
ATOM 790 O O . VAL A 1 102 ? 12.711 -9.060 -22.175 1.00 87.50 102 VAL A O 1
ATOM 793 N N . TYR A 1 103 ? 12.918 -6.917 -22.788 1.00 85.81 103 TYR A N 1
ATOM 794 C CA . TYR A 1 103 ? 14.364 -6.866 -22.524 1.00 85.81 103 TYR A CA 1
ATOM 795 C C . TYR A 1 103 ? 14.699 -7.144 -21.059 1.00 85.81 103 TYR A C 1
ATOM 797 O O . TYR A 1 103 ? 15.652 -7.863 -20.771 1.00 85.81 103 TYR A O 1
ATOM 805 N N . ARG A 1 104 ? 13.904 -6.605 -20.128 1.00 85.50 104 ARG A N 1
ATOM 806 C CA . ARG A 1 104 ? 14.053 -6.884 -18.695 1.00 85.50 104 ARG A CA 1
ATOM 807 C C . ARG A 1 104 ? 13.899 -8.364 -18.383 1.00 85.50 104 ARG A C 1
ATOM 809 O O . ARG A 1 104 ? 14.658 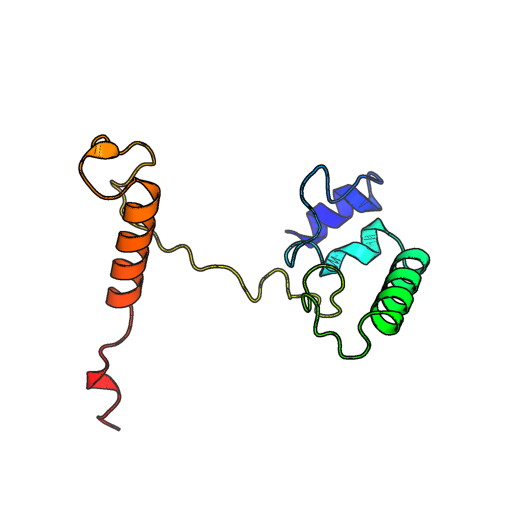-8.886 -17.573 1.00 85.50 104 ARG A O 1
ATOM 816 N N . GLU A 1 105 ? 12.947 -9.026 -19.029 1.00 87.50 105 GLU A N 1
ATOM 817 C CA . GLU A 1 105 ? 12.725 -10.454 -18.836 1.00 87.50 105 GLU A CA 1
ATOM 818 C C . GLU A 1 105 ? 13.834 -11.301 -19.465 1.00 87.50 105 GLU A C 1
ATOM 820 O O . GLU A 1 105 ? 14.341 -12.203 -18.809 1.00 87.50 105 GLU A O 1
ATOM 825 N N . MET A 1 106 ? 14.296 -10.962 -20.674 1.00 87.19 106 MET A N 1
ATOM 826 C CA . MET A 1 106 ? 15.469 -11.605 -21.283 1.00 87.19 106 MET A CA 1
ATOM 827 C C . MET A 1 106 ? 16.702 -11.488 -20.381 1.00 87.19 106 MET A C 1
ATOM 829 O O . MET A 1 106 ? 17.386 -12.478 -20.140 1.00 87.19 106 MET A O 1
ATOM 833 N N . HIS A 1 107 ? 16.961 -10.299 -19.826 1.00 84.06 107 HIS A N 1
ATOM 834 C CA . HIS A 1 107 ? 18.055 -10.104 -18.877 1.00 84.06 107 HIS A CA 1
ATOM 835 C C . HIS A 1 107 ? 17.863 -10.946 -17.612 1.00 84.06 107 HIS A C 1
ATOM 837 O O . HIS A 1 107 ? 18.811 -11.572 -17.149 1.00 84.06 107 HIS A O 1
ATOM 843 N N . ARG A 1 108 ? 16.649 -10.983 -17.046 1.00 85.81 108 ARG A N 1
ATOM 844 C CA . ARG A 1 108 ? 16.341 -11.805 -15.868 1.00 85.81 108 ARG A CA 1
ATOM 845 C C . ARG A 1 108 ? 16.620 -13.284 -16.139 1.00 85.81 108 ARG A C 1
ATOM 847 O O . ARG A 1 108 ? 17.280 -13.919 -15.323 1.00 85.81 108 ARG A O 1
ATOM 854 N N . LEU A 1 109 ? 16.160 -13.809 -17.277 1.00 87.56 109 LEU A N 1
ATOM 855 C CA . LEU A 1 109 ? 16.371 -15.201 -17.683 1.00 87.56 109 LEU A CA 1
ATOM 856 C C . LEU A 1 109 ? 17.857 -15.523 -17.875 1.00 87.56 109 LEU A C 1
ATOM 858 O O . LEU A 1 109 ? 18.314 -16.534 -17.362 1.00 87.56 109 LEU A O 1
ATOM 862 N N . ASN A 1 110 ? 18.625 -14.635 -18.512 1.00 85.44 110 ASN A N 1
ATOM 863 C CA . ASN A 1 110 ? 20.069 -14.817 -18.702 1.00 85.44 110 ASN A CA 1
ATOM 864 C C . ASN A 1 110 ? 20.872 -14.799 -17.388 1.00 85.44 110 ASN A C 1
ATOM 866 O O . ASN A 1 110 ? 21.999 -15.279 -17.357 1.00 85.44 110 ASN A O 1
ATOM 870 N N . THR A 1 111 ? 20.328 -14.210 -16.317 1.00 82.94 111 THR A N 1
ATOM 871 C CA . THR A 1 111 ? 20.962 -14.208 -14.985 1.00 82.94 111 THR A CA 1
ATOM 872 C C . THR A 1 111 ? 20.558 -15.392 -14.107 1.00 82.94 111 THR A C 1
ATOM 874 O O . THR A 1 111 ? 21.107 -15.543 -13.017 1.00 82.94 111 THR A O 1
ATOM 877 N N . LEU A 1 112 ? 19.588 -16.209 -14.534 1.00 84.38 112 LEU A N 1
ATOM 878 C CA . LEU A 1 112 ? 19.230 -17.423 -13.807 1.00 84.38 112 LEU A CA 1
ATOM 879 C C . LEU A 1 112 ? 20.291 -18.509 -14.042 1.00 84.38 112 LEU A C 1
ATOM 881 O O . LEU A 1 112 ? 20.849 -18.585 -15.135 1.00 84.38 112 LEU A O 1
ATOM 885 N N . PRO A 1 113 ? 20.559 -19.370 -13.046 1.00 81.19 113 PRO A N 1
ATOM 886 C CA . PRO A 1 113 ? 21.391 -20.545 -13.256 1.00 81.19 113 PRO A CA 1
ATOM 887 C C . PRO A 1 113 ? 20.741 -21.496 -14.268 1.00 81.19 113 PRO A C 1
ATOM 889 O O . PRO A 1 113 ? 19.523 -21.694 -14.245 1.00 81.19 113 PRO A O 1
ATOM 892 N N . ASP A 1 114 ? 21.560 -22.117 -15.120 1.00 77.94 114 ASP A N 1
ATOM 893 C CA . ASP A 1 114 ? 21.095 -23.132 -16.064 1.00 77.94 114 ASP A CA 1
ATOM 894 C C . ASP A 1 114 ? 20.436 -24.292 -15.312 1.00 77.94 114 ASP A C 1
ATOM 896 O O . ASP A 1 114 ? 21.024 -24.878 -14.395 1.00 77.94 114 ASP A O 1
ATOM 900 N N . ALA A 1 115 ? 19.229 -24.672 -15.737 1.00 65.88 115 ALA A N 1
ATOM 901 C CA . ALA A 1 115 ? 18.467 -25.767 -15.137 1.00 65.88 115 ALA A CA 1
ATOM 902 C C . ALA A 1 115 ? 19.237 -27.105 -15.134 1.00 65.88 115 ALA A C 1
ATOM 904 O O . ALA A 1 115 ? 19.026 -27.933 -14.254 1.00 65.88 115 ALA A O 1
ATOM 905 N N . SER A 1 116 ? 20.193 -27.294 -16.052 1.00 60.28 116 SER A N 1
ATOM 906 C CA . SER A 1 116 ? 21.054 -28.483 -16.122 1.00 60.28 116 SER A CA 1
ATOM 907 C C . SER A 1 116 ? 22.125 -28.569 -15.028 1.00 60.28 116 SER A C 1
ATOM 909 O O . SER A 1 116 ? 22.825 -29.576 -14.935 1.00 60.28 116 SER A O 1
ATOM 911 N N . SER A 1 117 ? 22.308 -27.521 -14.220 1.00 56.78 117 SER A N 1
ATOM 912 C CA . SER A 1 117 ? 23.271 -27.522 -13.109 1.00 56.78 117 SER A CA 1
ATOM 913 C C . SER A 1 117 ? 22.684 -28.052 -11.792 1.00 56.78 117 SER A C 1
ATOM 915 O O . SER A 1 117 ? 23.443 -28.405 -10.894 1.00 56.78 117 SER A O 1
ATOM 917 N N . ALA A 1 118 ? 21.353 -28.172 -11.693 1.00 56.78 118 ALA A N 1
ATOM 918 C CA . ALA A 1 118 ? 20.651 -28.595 -10.479 1.00 56.78 118 ALA A CA 1
ATOM 919 C C . ALA A 1 118 ? 20.531 -30.127 -10.308 1.00 56.78 118 ALA A C 1
ATOM 921 O O . ALA A 1 118 ? 20.240 -30.588 -9.211 1.00 56.78 118 ALA A O 1
ATOM 922 N N . GLU A 1 119 ? 20.788 -30.923 -11.353 1.00 53.78 119 GLU A N 1
ATOM 923 C CA . GLU A 1 119 ? 20.660 -32.396 -11.332 1.00 53.78 119 GLU A CA 1
ATOM 924 C C . GLU A 1 119 ? 21.965 -33.151 -10.994 1.00 53.78 119 GLU A C 1
ATOM 926 O O . GLU A 1 119 ? 22.002 -34.377 -11.058 1.00 53.78 119 GLU A O 1
ATOM 931 N N . LYS A 1 120 ? 23.059 -32.457 -10.645 1.00 51.28 120 LYS A N 1
ATOM 932 C CA . LYS A 1 120 ? 24.379 -33.085 -10.402 1.00 51.28 120 LYS A CA 1
ATOM 933 C C . LYS A 1 120 ? 24.803 -33.213 -8.930 1.00 51.28 120 LYS A C 1
ATOM 935 O O . LYS A 1 120 ? 26.001 -33.325 -8.674 1.00 51.28 120 LYS A O 1
ATOM 940 N N . THR A 1 121 ? 23.868 -33.254 -7.980 1.00 42.22 121 THR A N 1
ATOM 941 C CA . THR A 1 121 ? 24.200 -33.534 -6.564 1.00 42.22 121 THR A CA 1
ATOM 942 C C . THR A 1 121 ? 23.316 -34.611 -5.975 1.00 42.22 121 THR A C 1
ATOM 944 O O . THR A 1 121 ? 22.089 -34.520 -6.189 1.00 42.22 121 THR A O 1
#